Protein AF-A0A5P2W0C7-F1 (afdb_monomer_lite)

Sequence (86 aa):
MLRVLAETEGVRYEGTVQDRAGRIGQAFSVTDASGGLPTKRVLIFDPQTGELLADEEQILGDTGKLQVAPNSVIGYVTFLTSERQP

Radius of gyration: 13.98 Å; chains: 1; bounding box: 35×25×37 Å

Structure (mmCIF, N/CA/C/O backbone):
data_AF-A0A5P2W0C7-F1
#
_entry.id   AF-A0A5P2W0C7-F1
#
loop_
_atom_site.group_PDB
_atom_site.id
_atom_site.type_symbol
_atom_site.label_atom_id
_atom_site.label_alt_id
_atom_site.label_comp_id
_atom_site.label_asym_id
_atom_site.label_entity_id
_atom_site.label_seq_id
_atom_site.pdbx_PDB_ins_code
_atom_site.Cartn_x
_atom_site.Cartn_y
_atom_site.Cartn_z
_atom_site.occupancy
_atom_site.B_iso_or_equiv
_atom_site.auth_seq_id
_atom_site.auth_comp_id
_atom_site.auth_asym_id
_atom_site.auth_atom_id
_atom_site.pdbx_PDB_model_num
ATOM 1 N N . MET A 1 1 ? -11.709 10.568 6.805 1.00 57.56 1 MET A N 1
ATOM 2 C CA . MET A 1 1 ? -10.383 10.275 6.226 1.00 57.56 1 MET A CA 1
ATOM 3 C C . MET A 1 1 ? -10.488 9.606 4.861 1.00 57.56 1 MET A C 1
ATOM 5 O O . MET A 1 1 ? -10.011 10.196 3.908 1.00 57.56 1 MET A O 1
ATOM 9 N N . LEU A 1 2 ? -11.200 8.478 4.722 1.00 64.81 2 LEU A N 1
ATOM 10 C CA . LEU A 1 2 ? -11.349 7.770 3.433 1.00 64.81 2 LEU A CA 1
ATOM 11 C C . LEU A 1 2 ? -11.894 8.638 2.276 1.00 64.81 2 LEU A C 1
ATOM 13 O O . LEU A 1 2 ? -11.475 8.465 1.141 1.00 64.81 2 LEU A O 1
ATOM 17 N N . ARG A 1 3 ? -12.759 9.624 2.565 1.00 67.00 3 ARG A N 1
ATOM 18 C CA . ARG A 1 3 ? -13.223 10.610 1.567 1.00 67.00 3 ARG A CA 1
ATOM 19 C C . ARG A 1 3 ? -12.102 11.469 0.975 1.00 67.00 3 ARG A C 1
ATOM 21 O O . ARG A 1 3 ? -12.106 11.700 -0.219 1.00 67.00 3 ARG A O 1
ATOM 28 N N . VAL A 1 4 ? -11.135 11.887 1.794 1.00 72.06 4 VAL A N 1
ATOM 29 C CA . VAL A 1 4 ? -10.010 12.715 1.331 1.00 72.06 4 VAL A CA 1
ATOM 30 C C . VAL A 1 4 ? -9.128 11.906 0.387 1.00 72.06 4 VAL A C 1
ATOM 32 O O . VAL A 1 4 ? -8.813 12.374 -0.693 1.00 72.06 4 VAL A O 1
ATOM 35 N N . LEU A 1 5 ? -8.806 10.657 0.747 1.00 71.62 5 LEU A N 1
ATOM 36 C CA . LEU A 1 5 ? -8.026 9.767 -0.122 1.00 71.62 5 LEU A CA 1
ATOM 37 C C . LEU A 1 5 ? -8.719 9.499 -1.463 1.00 71.62 5 LEU A C 1
ATOM 39 O O . LEU A 1 5 ? -8.043 9.398 -2.476 1.00 71.62 5 LEU A O 1
ATOM 43 N N . ALA A 1 6 ? -10.050 9.402 -1.478 1.00 68.12 6 ALA A N 1
ATOM 44 C CA . ALA A 1 6 ? -10.810 9.193 -2.708 1.00 68.12 6 ALA A CA 1
ATOM 45 C C . ALA A 1 6 ? -10.795 10.406 -3.660 1.00 68.12 6 ALA A C 1
ATOM 47 O O . ALA A 1 6 ? -10.996 10.230 -4.858 1.00 68.12 6 ALA A O 1
ATOM 48 N N . GLU A 1 7 ? -10.577 11.616 -3.141 1.00 77.19 7 GLU A N 1
ATOM 49 C CA . GLU A 1 7 ? -10.567 12.866 -3.916 1.00 77.19 7 GLU A CA 1
ATOM 50 C C . GLU A 1 7 ? -9.150 13.321 -4.304 1.00 77.19 7 GLU A C 1
ATOM 52 O O . GLU A 1 7 ? -8.994 14.236 -5.112 1.00 77.19 7 GLU A O 1
ATOM 57 N N . THR A 1 8 ? -8.110 12.687 -3.758 1.00 84.62 8 THR A N 1
ATOM 58 C CA . THR A 1 8 ? -6.717 13.036 -4.052 1.00 84.62 8 THR A CA 1
ATOM 59 C C . THR A 1 8 ? -6.287 12.481 -5.410 1.00 84.62 8 THR A C 1
ATOM 61 O O . THR A 1 8 ? -6.292 11.271 -5.639 1.00 84.62 8 THR A O 1
ATOM 64 N N . GLU A 1 9 ? -5.846 13.366 -6.303 1.00 86.81 9 GLU A N 1
ATOM 65 C CA . GLU A 1 9 ? -5.287 12.982 -7.600 1.00 86.81 9 GLU A CA 1
ATOM 66 C C . GLU A 1 9 ? -4.106 12.010 -7.436 1.00 86.81 9 GLU A C 1
ATOM 68 O O . GLU A 1 9 ? -3.238 12.185 -6.582 1.00 86.81 9 GLU A O 1
ATOM 73 N N . GLY A 1 10 ? -4.085 10.955 -8.253 1.00 88.69 10 GLY A N 1
ATOM 74 C CA . GLY A 1 10 ? -3.047 9.923 -8.209 1.00 88.69 10 GLY A CA 1
ATOM 75 C C . GLY A 1 10 ? -3.247 8.852 -7.131 1.00 88.69 10 GLY A C 1
ATOM 76 O O . GLY A 1 10 ? -2.583 7.817 -7.202 1.00 88.69 10 GLY A O 1
ATOM 77 N N . VAL A 1 11 ? -4.186 9.035 -6.195 1.00 92.31 11 VAL A N 1
ATOM 78 C CA . VAL A 1 11 ? -4.585 7.977 -5.259 1.00 92.31 11 VAL A CA 1
ATOM 79 C C . VAL A 1 11 ? -5.564 7.028 -5.943 1.00 92.31 11 VAL A C 1
ATOM 81 O O . VAL A 1 11 ? -6.545 7.439 -6.564 1.00 92.31 11 VAL A O 1
ATOM 84 N N . ARG A 1 12 ? -5.312 5.725 -5.826 1.00 92.88 12 ARG A N 1
ATOM 85 C CA . ARG A 1 12 ? -6.178 4.670 -6.361 1.00 92.88 12 ARG A CA 1
ATOM 86 C C . ARG A 1 12 ? -6.716 3.816 -5.231 1.00 92.88 12 ARG A C 1
ATOM 88 O O . ARG A 1 12 ? -5.959 3.398 -4.366 1.00 92.88 12 ARG A O 1
ATOM 95 N N . TYR A 1 13 ? -8.008 3.512 -5.260 1.00 92.88 13 TYR A N 1
ATOM 96 C CA . TYR A 1 13 ? -8.577 2.481 -4.396 1.00 92.88 13 TYR A CA 1
ATOM 97 C C . TYR A 1 13 ? -8.287 1.096 -4.993 1.00 92.88 13 TYR A C 1
ATOM 99 O O . TYR A 1 13 ? -8.630 0.829 -6.144 1.00 92.88 13 TYR A O 1
ATOM 107 N N . GLU A 1 14 ? -7.639 0.232 -4.216 1.00 94.00 14 GLU A N 1
ATOM 108 C CA . GLU A 1 14 ? -7.171 -1.099 -4.634 1.00 94.00 14 GLU A CA 1
ATOM 109 C C . GLU A 1 14 ? -8.106 -2.228 -4.180 1.00 94.00 14 GLU A C 1
ATOM 111 O O . GLU A 1 14 ? -7.930 -3.379 -4.571 1.00 94.00 14 GLU A O 1
ATOM 116 N N . GLY A 1 15 ? -9.120 -1.909 -3.373 1.00 94.75 15 GLY A N 1
ATOM 117 C CA . GLY A 1 15 ? -10.078 -2.885 -2.872 1.00 94.75 15 GLY A CA 1
ATOM 118 C C . GLY A 1 15 ? -9.877 -3.251 -1.405 1.00 94.75 15 GLY A C 1
ATOM 119 O O . GLY A 1 15 ? -9.140 -2.614 -0.650 1.00 94.75 15 GLY A O 1
ATOM 120 N N . THR A 1 16 ? -10.582 -4.305 -1.002 1.00 96.75 16 THR A N 1
ATOM 121 C CA . THR A 1 16 ? -10.459 -4.908 0.327 1.00 96.75 16 THR A CA 1
ATOM 122 C C . THR A 1 16 ? -9.354 -5.955 0.313 1.00 96.75 16 THR A C 1
ATOM 124 O O . THR A 1 16 ? -9.336 -6.821 -0.560 1.00 96.75 16 THR A O 1
ATOM 127 N N . VAL A 1 17 ? -8.452 -5.889 1.287 1.00 97.06 17 VAL A N 1
ATOM 128 C CA . VAL A 1 17 ? -7.292 -6.778 1.416 1.00 97.06 17 VAL A CA 1
ATOM 129 C C . VAL A 1 17 ? -7.191 -7.324 2.836 1.00 97.06 17 VAL A C 1
ATOM 131 O O . VAL A 1 17 ? -7.788 -6.778 3.764 1.00 97.06 17 VAL A O 1
ATOM 134 N N . GLN A 1 18 ? -6.416 -8.391 3.006 1.00 97.94 18 GLN A N 1
ATOM 135 C CA . GLN A 1 18 ? -5.981 -8.861 4.316 1.00 97.94 18 GLN A CA 1
ATOM 136 C C . GLN A 1 18 ? -4.514 -8.472 4.511 1.00 97.94 18 GLN A C 1
ATOM 138 O O . GLN A 1 18 ? -3.676 -8.803 3.673 1.00 97.94 18 GLN A O 1
ATOM 143 N N . ASP A 1 19 ? -4.208 -7.752 5.590 1.00 96.50 19 ASP A N 1
ATOM 144 C CA . ASP A 1 19 ? -2.830 -7.407 5.936 1.00 96.50 19 ASP A CA 1
ATOM 145 C C . ASP A 1 19 ? -2.058 -8.642 6.448 1.00 96.50 19 ASP A C 1
ATOM 147 O O . ASP A 1 19 ? -2.627 -9.702 6.726 1.00 96.50 19 ASP A O 1
ATOM 151 N N . ARG A 1 20 ? -0.737 -8.523 6.620 1.00 96.38 20 ARG A N 1
ATOM 152 C CA . ARG A 1 20 ? 0.097 -9.629 7.133 1.00 96.38 20 ARG A CA 1
ATOM 153 C C . ARG A 1 20 ? -0.178 -10.017 8.593 1.00 96.38 20 ARG A C 1
ATOM 155 O O . ARG A 1 20 ? 0.311 -11.055 9.029 1.00 96.38 20 ARG A O 1
ATOM 162 N N . ALA A 1 21 ? -0.942 -9.220 9.342 1.00 96.19 21 ALA A N 1
ATOM 163 C CA . ALA A 1 21 ? -1.432 -9.571 10.677 1.00 96.19 21 ALA A CA 1
ATOM 164 C C . ALA A 1 21 ? -2.812 -10.260 10.642 1.00 96.19 21 ALA A C 1
ATOM 166 O O . ALA A 1 21 ? -3.360 -10.584 11.694 1.00 96.19 21 ALA A O 1
ATOM 167 N N . GLY A 1 22 ? -3.375 -10.505 9.454 1.00 96.81 22 GLY A N 1
ATOM 168 C CA . GLY A 1 22 ? -4.658 -11.181 9.272 1.00 96.81 22 GLY A CA 1
ATOM 169 C C . GLY A 1 22 ? -5.881 -10.265 9.364 1.00 96.81 22 GLY A C 1
ATOM 170 O O . GLY A 1 22 ? -7.009 -10.763 9.312 1.00 96.81 22 GLY A O 1
ATOM 171 N N . ARG A 1 23 ? -5.698 -8.946 9.479 1.00 97.06 23 ARG A N 1
ATOM 172 C CA . ARG A 1 23 ? -6.783 -7.960 9.602 1.00 97.06 23 ARG A CA 1
ATOM 173 C C . ARG A 1 23 ? -7.299 -7.557 8.226 1.00 97.06 23 ARG A C 1
ATOM 175 O O . ARG A 1 23 ? -6.523 -7.385 7.290 1.00 97.06 23 ARG A O 1
ATOM 182 N N . ILE A 1 24 ? -8.614 -7.384 8.109 1.00 97.75 24 ILE A N 1
ATO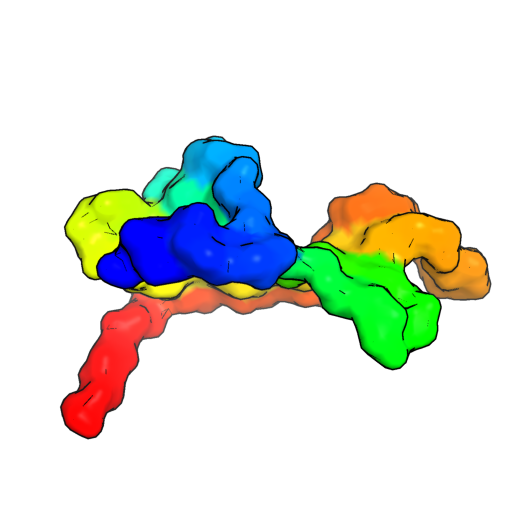M 183 C CA . ILE A 1 24 ? -9.251 -6.916 6.874 1.00 97.75 24 ILE A CA 1
ATOM 184 C C . ILE A 1 24 ? -9.183 -5.390 6.812 1.00 97.75 24 ILE A C 1
ATOM 186 O O . ILE A 1 24 ? -9.626 -4.714 7.738 1.00 9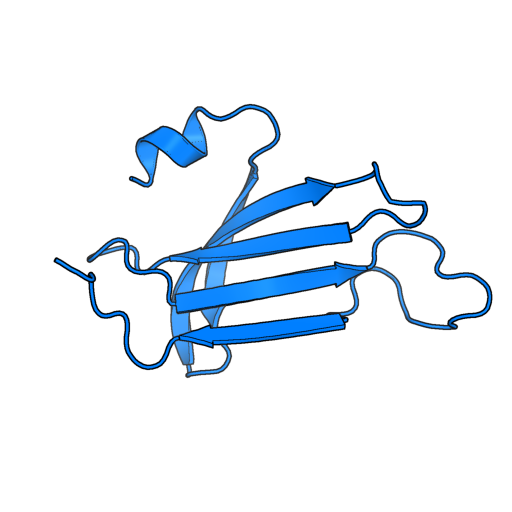7.75 24 ILE A O 1
ATOM 190 N N . GLY A 1 25 ? -8.669 -4.855 5.706 1.00 95.81 25 GLY A N 1
ATOM 191 C CA . GLY A 1 25 ? -8.513 -3.421 5.492 1.00 95.81 25 GLY A CA 1
ATOM 192 C C . GLY A 1 25 ? -8.872 -2.969 4.078 1.00 95.81 25 GLY A C 1
ATOM 193 O O . GLY A 1 25 ? -9.058 -3.772 3.165 1.00 95.81 25 GLY A O 1
ATOM 194 N N . GLN A 1 26 ? -8.983 -1.656 3.909 1.00 95.94 26 GLN A N 1
ATOM 195 C CA . GLN A 1 26 ? -9.202 -0.974 2.634 1.00 95.94 26 GLN A CA 1
ATOM 196 C C . GLN A 1 26 ? -7.858 -0.455 2.124 1.00 95.94 26 GLN A C 1
ATOM 198 O O . GLN A 1 26 ? -7.211 0.339 2.809 1.00 95.94 26 GLN A O 1
ATOM 203 N N . ALA A 1 27 ? -7.436 -0.907 0.946 1.00 96.19 27 ALA A N 1
ATOM 204 C CA . ALA A 1 27 ? -6.148 -0.551 0.367 1.00 96.19 27 ALA A CA 1
ATOM 205 C C . ALA A 1 27 ? -6.265 0.642 -0.588 1.00 96.19 27 ALA A C 1
ATOM 207 O O . ALA A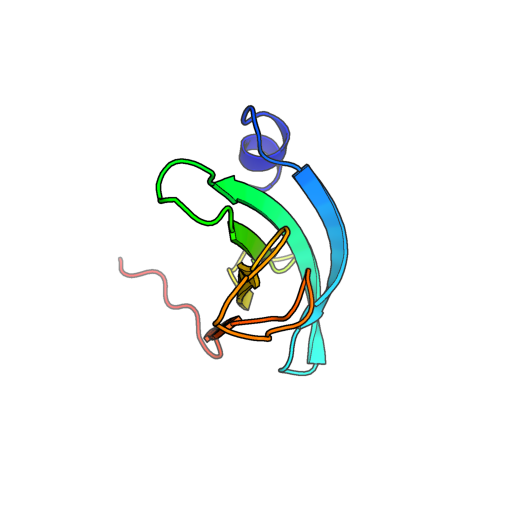 1 27 ? -7.143 0.689 -1.454 1.00 96.19 27 ALA A O 1
ATOM 208 N N . PHE A 1 28 ? -5.335 1.583 -0.453 1.00 95.06 28 PHE A N 1
ATOM 209 C CA . PHE A 1 28 ? -5.175 2.730 -1.339 1.00 95.06 28 PHE A CA 1
ATOM 210 C C . PHE A 1 28 ? -3.731 2.815 -1.791 1.00 95.06 28 PHE A C 1
ATOM 212 O O . PHE A 1 28 ? -2.833 2.602 -0.980 1.00 95.06 28 PHE A O 1
ATOM 219 N N . SER A 1 29 ? -3.495 3.143 -3.056 1.00 95.25 29 SER A N 1
ATOM 220 C CA . SER A 1 29 ? -2.148 3.226 -3.599 1.00 95.25 29 SER A CA 1
ATOM 221 C C . SER A 1 29 ? -1.829 4.568 -4.228 1.00 95.25 29 SER A C 1
ATOM 223 O O . SER A 1 29 ? -2.717 5.275 -4.702 1.00 95.25 29 SER A O 1
ATOM 225 N N . VAL A 1 30 ? -0.537 4.882 -4.255 1.00 94.25 30 VAL A N 1
ATOM 226 C CA . VAL A 1 30 ? 0.039 5.937 -5.088 1.00 94.25 30 VAL A CA 1
ATOM 227 C C . VAL A 1 30 ? 1.220 5.346 -5.842 1.00 94.25 30 VAL A C 1
ATOM 229 O O . VAL A 1 30 ? 1.934 4.484 -5.319 1.00 94.25 30 VAL A O 1
ATOM 232 N N . THR A 1 31 ? 1.441 5.811 -7.065 1.00 94.00 31 THR A N 1
ATOM 233 C CA . THR A 1 31 ? 2.657 5.490 -7.814 1.00 94.00 31 THR A CA 1
ATOM 234 C C . THR A 1 31 ? 3.602 6.677 -7.756 1.00 94.00 31 THR A C 1
ATOM 236 O O . THR A 1 31 ? 3.226 7.783 -8.137 1.00 94.00 31 THR A O 1
ATOM 239 N N . ASP A 1 32 ? 4.826 6.436 -7.305 1.00 86.81 32 ASP A N 1
ATOM 240 C CA . ASP A 1 32 ? 5.914 7.403 -7.351 1.00 86.81 32 ASP A CA 1
ATOM 241 C C . ASP A 1 32 ? 6.904 6.980 -8.440 1.00 86.81 32 ASP A C 1
ATOM 243 O O . ASP A 1 32 ? 7.432 5.872 -8.423 1.00 86.81 32 ASP A O 1
ATOM 247 N N . ALA A 1 33 ? 7.132 7.857 -9.414 1.00 83.62 33 ALA A N 1
ATOM 248 C CA . ALA A 1 33 ? 8.094 7.652 -10.497 1.00 83.62 33 ALA A CA 1
ATOM 249 C C . ALA A 1 33 ? 9.243 8.675 -10.462 1.00 83.62 33 ALA A C 1
ATOM 251 O O . ALA A 1 33 ? 10.012 8.773 -11.417 1.00 83.62 33 ALA A O 1
ATOM 252 N N . SER A 1 34 ? 9.368 9.455 -9.384 1.00 79.38 34 SER A N 1
ATOM 253 C CA . SER A 1 34 ? 10.384 10.506 -9.262 1.00 79.38 34 SER A CA 1
ATOM 254 C C . SER A 1 34 ? 11.799 9.953 -9.027 1.00 79.38 34 SER A C 1
ATOM 256 O O . SER A 1 34 ? 12.782 10.581 -9.418 1.00 79.38 34 SER A O 1
ATOM 258 N N . GLY A 1 35 ? 11.909 8.758 -8.438 1.00 67.94 35 GLY A N 1
ATOM 259 C CA . GLY A 1 35 ? 13.156 8.140 -7.979 1.00 67.94 35 GLY A CA 1
ATOM 260 C C . GLY A 1 35 ? 13.737 7.056 -8.892 1.00 67.94 35 GLY A C 1
ATOM 261 O O . GLY A 1 35 ? 14.103 5.993 -8.404 1.00 67.94 35 GLY A O 1
ATOM 262 N N . GLY A 1 36 ? 13.832 7.287 -10.204 1.00 81.56 36 GLY A N 1
ATOM 263 C CA . GLY A 1 36 ? 14.491 6.380 -11.161 1.00 81.56 36 GLY A CA 1
ATOM 264 C C . GLY A 1 36 ? 13.723 5.084 -11.465 1.00 81.56 36 GLY A C 1
ATOM 265 O O . GLY A 1 36 ? 13.300 4.886 -12.601 1.00 81.56 36 GLY A O 1
ATOM 266 N N . LEU A 1 37 ? 13.540 4.213 -10.469 1.00 86.25 37 LEU A N 1
ATOM 267 C CA . LEU A 1 37 ? 12.693 3.019 -10.541 1.00 86.25 37 LEU A CA 1
ATOM 268 C C . LEU A 1 37 ? 11.327 3.340 -9.923 1.00 86.25 37 LEU A C 1
ATOM 270 O O . LEU A 1 37 ? 11.281 3.677 -8.740 1.00 86.25 37 LEU A O 1
ATOM 274 N N . PRO A 1 38 ? 10.222 3.249 -10.683 1.00 91.69 38 PRO A N 1
ATOM 275 C CA . PRO A 1 38 ? 8.912 3.553 -10.135 1.00 91.69 38 PRO A CA 1
ATOM 276 C C . PRO A 1 38 ? 8.525 2.580 -9.019 1.00 91.69 38 PRO A C 1
ATOM 278 O O . PRO A 1 38 ? 8.713 1.365 -9.145 1.00 91.69 38 PRO A O 1
ATOM 281 N N . THR A 1 39 ? 7.934 3.101 -7.950 1.00 94.12 39 THR A N 1
ATOM 282 C CA . THR A 1 39 ? 7.385 2.300 -6.856 1.00 94.12 39 THR A CA 1
ATOM 283 C C . THR A 1 39 ? 5.894 2.559 -6.691 1.00 94.12 39 THR A C 1
ATOM 285 O O . THR A 1 39 ? 5.371 3.631 -7.006 1.00 94.12 39 THR A O 1
ATOM 288 N N . LYS A 1 40 ? 5.173 1.539 -6.230 1.00 95.56 40 LYS A N 1
ATOM 289 C CA . LYS A 1 40 ? 3.783 1.652 -5.789 1.00 95.56 40 LYS A CA 1
ATOM 290 C C . LYS A 1 40 ? 3.775 1.522 -4.281 1.00 95.56 40 LYS A C 1
ATOM 292 O O . LYS A 1 40 ? 4.152 0.478 -3.755 1.00 95.56 40 LYS A O 1
ATOM 297 N N . ARG A 1 41 ? 3.317 2.562 -3.598 1.00 95.62 41 ARG A N 1
ATOM 298 C CA . ARG A 1 41 ? 3.073 2.514 -2.160 1.00 95.62 41 ARG A CA 1
ATOM 299 C C . ARG A 1 41 ? 1.604 2.255 -1.911 1.00 95.62 41 ARG A C 1
ATOM 301 O O . ARG A 1 41 ? 0.768 2.912 -2.524 1.00 95.62 41 ARG A O 1
ATOM 308 N N . VAL A 1 42 ? 1.303 1.296 -1.047 1.00 96.44 42 VAL A N 1
ATOM 309 C CA . VAL A 1 42 ? -0.044 0.865 -0.686 1.00 96.44 42 VAL A CA 1
ATOM 310 C C . VAL A 1 42 ? -0.224 1.047 0.813 1.00 96.44 42 VAL A C 1
ATOM 312 O O . VAL A 1 42 ? 0.498 0.463 1.612 1.00 96.44 42 VAL A O 1
ATOM 315 N N . LEU A 1 43 ? -1.217 1.841 1.195 1.00 95.88 43 LEU A N 1
ATOM 316 C CA . LEU A 1 43 ? -1.628 2.015 2.581 1.00 95.88 43 LEU A CA 1
ATOM 317 C C . LEU A 1 43 ? -2.922 1.246 2.820 1.00 95.88 43 LEU A C 1
ATOM 319 O O . LEU A 1 43 ? -3.878 1.365 2.048 1.00 95.88 43 LEU A O 1
ATOM 323 N N . ILE A 1 44 ? -2.952 0.470 3.897 1.00 96.06 44 ILE A N 1
ATOM 324 C CA . ILE A 1 44 ? -4.103 -0.342 4.290 1.00 96.06 44 ILE A CA 1
ATOM 325 C C . ILE A 1 44 ? -4.718 0.279 5.538 1.00 96.06 44 ILE A C 1
ATOM 327 O O . ILE A 1 44 ? -4.050 0.381 6.564 1.00 96.06 44 ILE A O 1
ATOM 331 N N . PHE A 1 45 ? -5.990 0.661 5.465 1.00 94.62 45 PHE A N 1
ATOM 332 C CA . PHE A 1 45 ? -6.714 1.272 6.580 1.00 94.62 45 PHE A CA 1
ATOM 333 C C . PHE A 1 45 ? -7.822 0.368 7.112 1.00 94.62 45 PHE A C 1
ATOM 335 O O . PHE A 1 45 ? -8.498 -0.318 6.342 1.00 94.62 45 PHE A O 1
ATOM 342 N N . ASP A 1 46 ? -8.060 0.422 8.418 1.00 93.56 46 ASP A N 1
ATOM 343 C CA . ASP A 1 46 ? -9.249 -0.160 9.030 1.00 93.56 46 ASP A CA 1
ATOM 344 C C . ASP A 1 46 ? -10.504 0.587 8.526 1.00 93.56 46 ASP A C 1
ATOM 346 O O . ASP A 1 46 ? -10.574 1.818 8.631 1.00 93.56 46 ASP A O 1
ATOM 350 N N . PRO A 1 47 ? -11.508 -0.104 7.953 1.00 90.31 47 PRO A N 1
ATOM 351 C CA . PRO A 1 47 ? -12.698 0.552 7.410 1.00 90.31 47 PRO A CA 1
ATOM 352 C C . PRO A 1 47 ? -13.619 1.162 8.477 1.00 90.31 47 PRO A C 1
ATOM 354 O O . PRO A 1 47 ? -14.412 2.046 8.150 1.00 90.31 47 PRO A O 1
ATOM 357 N N . GLN A 1 48 ? -13.561 0.681 9.720 1.00 90.94 48 GLN A N 1
ATOM 358 C CA . GLN A 1 48 ? -14.409 1.119 10.828 1.00 90.94 48 GLN A CA 1
ATOM 359 C C . GLN A 1 48 ? -13.781 2.295 11.580 1.00 90.94 48 GLN A C 1
ATOM 361 O O . GLN A 1 48 ? -14.469 3.276 11.864 1.00 90.94 48 GLN A O 1
ATOM 366 N N . THR A 1 49 ? -12.485 2.216 11.887 1.00 90.38 49 THR A N 1
ATOM 367 C CA . THR A 1 49 ? -11.775 3.215 12.707 1.00 90.38 49 THR A CA 1
ATOM 368 C C . THR A 1 49 ? -10.995 4.227 11.868 1.00 90.38 49 THR A C 1
ATOM 370 O O . THR A 1 49 ? -10.770 5.359 12.301 1.00 90.38 49 THR A O 1
ATOM 373 N N . GLY A 1 50 ? -10.611 3.855 10.645 1.00 89.12 50 GLY A N 1
ATOM 374 C CA . GLY A 1 50 ? -9.709 4.632 9.799 1.00 89.12 50 GLY A CA 1
ATOM 375 C C . GLY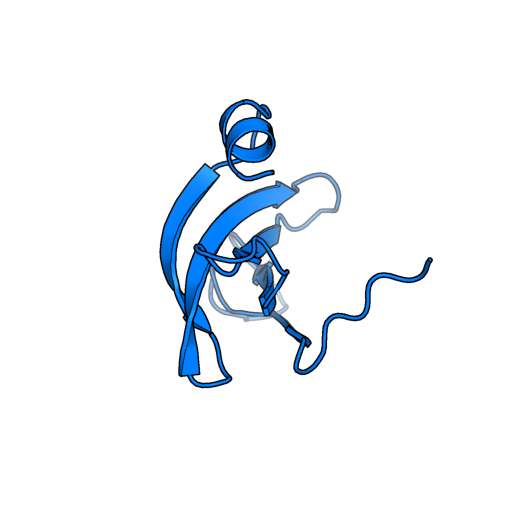 A 1 50 ? -8.245 4.565 10.235 1.00 89.12 50 GLY A C 1
ATOM 376 O O . GLY A 1 50 ? -7.440 5.337 9.720 1.00 89.12 50 GLY A O 1
ATOM 377 N N . GLU A 1 51 ? -7.884 3.700 11.179 1.00 91.31 51 GLU A N 1
ATOM 378 C CA . GLU A 1 51 ? -6.493 3.514 11.597 1.00 91.31 51 GLU A CA 1
ATOM 379 C C . GLU A 1 51 ? -5.649 2.916 10.471 1.00 91.31 51 GLU A C 1
ATOM 381 O O . GLU A 1 51 ? -6.132 2.118 9.666 1.00 91.31 51 GLU A O 1
ATOM 386 N N . LEU A 1 52 ? -4.378 3.314 10.405 1.00 93.56 52 LEU A N 1
ATOM 387 C CA . LEU A 1 52 ? -3.432 2.741 9.457 1.00 93.56 52 LEU A CA 1
ATOM 388 C C . LEU A 1 52 ? -2.981 1.373 9.974 1.00 93.56 52 LEU A C 1
ATOM 390 O O . LEU A 1 52 ? -2.347 1.284 11.019 1.00 93.56 52 LEU A O 1
ATOM 394 N N . LEU A 1 53 ? -3.288 0.316 9.229 1.00 95.88 53 LEU A N 1
ATOM 395 C CA . LEU A 1 53 ? -2.938 -1.062 9.572 1.00 95.88 53 LEU A CA 1
ATOM 396 C C . LEU A 1 53 ? -1.572 -1.459 9.008 1.00 95.88 53 LEU A C 1
ATOM 398 O O . LEU A 1 53 ? -0.803 -2.147 9.687 1.00 95.88 53 LEU A O 1
ATOM 402 N N . ALA A 1 54 ? -1.262 -1.025 7.782 1.00 97.25 54 ALA A N 1
ATOM 403 C CA . ALA A 1 54 ? 0.003 -1.331 7.122 1.00 97.25 54 ALA A CA 1
ATOM 404 C C . ALA A 1 54 ? 0.398 -0.313 6.040 1.00 97.25 54 ALA A C 1
ATOM 406 O O . ALA A 1 54 ? -0.463 0.323 5.429 1.00 97.25 54 ALA A O 1
ATOM 407 N N . ASP A 1 55 ? 1.706 -0.228 5.798 1.00 97.00 55 ASP A N 1
ATOM 408 C CA . ASP A 1 55 ? 2.344 0.458 4.669 1.00 97.00 55 ASP A CA 1
ATOM 409 C C . ASP A 1 55 ? 3.172 -0.572 3.888 1.00 97.00 55 ASP A C 1
ATOM 411 O O . ASP A 1 55 ? 4.037 -1.243 4.456 1.00 97.00 55 ASP A O 1
ATOM 415 N N . GLU A 1 56 ? 2.869 -0.741 2.606 1.00 97.56 56 GLU A N 1
ATOM 416 C CA . GLU A 1 56 ? 3.536 -1.660 1.692 1.00 97.56 56 GLU A CA 1
ATOM 417 C C . GLU A 1 56 ? 4.162 -0.889 0.527 1.00 97.56 56 GLU A C 1
ATOM 419 O O . GLU A 1 56 ? 3.534 -0.021 -0.075 1.00 97.56 56 GLU A O 1
ATOM 424 N N . GLU A 1 57 ? 5.381 -1.265 0.150 1.00 96.25 57 GLU A N 1
ATOM 425 C CA . GLU A 1 57 ? 6.064 -0.740 -1.026 1.00 96.25 57 GLU A CA 1
ATOM 426 C C . GLU A 1 57 ? 6.357 -1.865 -2.018 1.00 96.25 57 GLU A C 1
ATOM 428 O O . GLU A 1 57 ? 6.976 -2.880 -1.681 1.00 96.25 57 GLU A O 1
ATOM 433 N N . GLN A 1 58 ? 5.928 -1.665 -3.260 1.00 95.81 58 GLN A N 1
ATOM 434 C CA . GLN A 1 58 ? 6.169 -2.561 -4.382 1.00 95.81 58 GLN A CA 1
ATOM 435 C C . GLN A 1 58 ? 7.069 -1.887 -5.410 1.00 95.81 58 GLN A C 1
ATOM 437 O O . GLN A 1 58 ? 6.859 -0.725 -5.769 1.00 95.81 58 GLN A O 1
ATOM 442 N N . ILE A 1 59 ? 8.029 -2.639 -5.942 1.00 94.00 59 ILE A N 1
ATOM 443 C CA . ILE A 1 59 ? 8.806 -2.194 -7.098 1.00 94.00 59 ILE A CA 1
ATOM 444 C C . ILE A 1 59 ? 8.015 -2.447 -8.382 1.00 94.00 59 ILE A C 1
ATOM 446 O O . ILE A 1 59 ? 7.440 -3.524 -8.571 1.00 94.00 59 ILE A O 1
ATOM 450 N N . LEU A 1 60 ? 7.976 -1.459 -9.272 1.00 92.38 60 LEU A N 1
ATOM 451 C CA . LEU A 1 60 ? 7.291 -1.563 -10.556 1.00 92.38 60 LEU A CA 1
ATOM 452 C C . LEU A 1 60 ? 8.290 -1.654 -11.711 1.00 92.38 60 LEU A C 1
ATOM 454 O O . LEU A 1 60 ? 9.429 -1.201 -11.623 1.00 92.38 60 LEU A O 1
ATOM 458 N N . GLY A 1 61 ? 7.811 -2.182 -12.837 1.00 88.06 61 GLY A N 1
ATOM 459 C CA . GLY A 1 61 ? 8.555 -2.188 -14.093 1.00 88.06 61 GLY A CA 1
ATOM 460 C C . GLY A 1 61 ? 9.760 -3.129 -14.106 1.00 88.06 61 GLY A C 1
ATOM 461 O O . GLY A 1 61 ? 9.831 -4.094 -13.347 1.00 88.06 61 GLY A O 1
ATOM 462 N N . ASP A 1 62 ? 10.678 -2.864 -15.036 1.00 88.19 62 ASP A N 1
ATOM 463 C CA . ASP A 1 62 ? 11.912 -3.630 -15.198 1.00 88.19 62 ASP A CA 1
ATOM 464 C C . ASP A 1 62 ? 12.942 -3.219 -14.142 1.00 88.19 62 ASP A C 1
ATOM 466 O O . ASP A 1 62 ? 13.416 -2.084 -14.122 1.00 88.19 62 ASP A O 1
ATOM 470 N N . THR A 1 63 ? 13.304 -4.163 -13.277 1.00 87.00 63 THR A N 1
ATOM 471 C CA . THR A 1 63 ? 14.251 -3.957 -12.174 1.00 87.00 63 THR A CA 1
ATOM 472 C C . THR A 1 63 ? 15.715 -4.115 -12.607 1.00 87.00 63 THR A C 1
ATOM 474 O O . THR A 1 63 ? 16.639 -3.932 -11.805 1.00 87.00 63 THR A O 1
ATOM 477 N N . GLY A 1 64 ? 15.957 -4.440 -13.882 1.00 87.69 64 GLY A N 1
ATOM 478 C CA . GLY A 1 64 ? 17.275 -4.556 -14.485 1.00 87.69 64 GLY A CA 1
ATOM 479 C C . GLY A 1 64 ? 18.176 -5.526 -13.723 1.00 87.69 64 GLY A C 1
ATOM 480 O O . GLY A 1 64 ? 17.878 -6.708 -13.556 1.00 87.69 64 GLY A O 1
ATOM 481 N N . LYS A 1 65 ? 19.314 -5.019 -13.237 1.00 89.88 65 LYS A N 1
ATOM 482 C CA . LYS A 1 65 ? 20.315 -5.838 -12.532 1.00 89.88 65 LYS A CA 1
ATOM 483 C C . LYS A 1 65 ? 19.886 -6.286 -11.134 1.00 89.88 65 LYS A C 1
ATOM 485 O O . LYS A 1 65 ? 20.555 -7.154 -10.583 1.00 89.88 65 LYS A O 1
ATOM 490 N N . LEU A 1 66 ? 18.815 -5.726 -10.567 1.00 86.62 66 LEU A N 1
ATOM 491 C CA . LEU A 1 66 ? 18.291 -6.184 -9.277 1.00 86.62 66 LEU A CA 1
ATOM 492 C C . LEU A 1 66 ? 17.657 -7.577 -9.386 1.00 86.62 66 LEU A C 1
ATOM 494 O O . LEU A 1 66 ? 17.609 -8.282 -8.385 1.00 86.62 66 LEU A O 1
ATOM 498 N N . GLN A 1 67 ? 17.205 -7.978 -10.584 1.00 89.25 67 GLN A N 1
ATOM 499 C CA . GLN A 1 67 ? 16.583 -9.284 -10.844 1.00 89.25 67 GLN A CA 1
ATOM 500 C C . GLN A 1 67 ? 15.409 -9.602 -9.899 1.00 89.25 67 GLN A C 1
ATOM 502 O O . GLN A 1 67 ? 15.158 -10.754 -9.550 1.00 89.25 67 GLN A O 1
ATOM 507 N N . VAL A 1 68 ? 14.669 -8.569 -9.494 1.00 90.56 68 VAL A N 1
ATOM 508 C CA . VAL A 1 68 ? 13.449 -8.689 -8.691 1.00 90.56 68 VAL A CA 1
ATOM 509 C C . VAL A 1 68 ? 12.251 -8.710 -9.636 1.00 90.56 68 VAL A C 1
ATOM 511 O O . VAL A 1 68 ? 12.184 -7.915 -10.574 1.00 90.56 68 VAL A O 1
ATOM 514 N N . ALA A 1 69 ? 11.298 -9.614 -9.409 1.00 93.25 69 ALA A N 1
ATOM 515 C CA . ALA A 1 69 ? 10.108 -9.687 -10.248 1.00 93.25 69 ALA A CA 1
ATOM 516 C C . ALA A 1 69 ? 9.270 -8.390 -10.132 1.00 93.25 69 ALA A C 1
ATOM 518 O O . ALA A 1 69 ? 9.144 -7.850 -9.029 1.00 93.25 69 ALA A O 1
ATOM 519 N N . PRO A 1 70 ? 8.664 -7.890 -11.223 1.00 91.12 70 PRO A N 1
ATOM 520 C CA . PRO A 1 70 ? 7.761 -6.743 -11.152 1.00 91.12 70 PRO A CA 1
ATOM 521 C C . PRO A 1 70 ? 6.604 -6.978 -10.170 1.00 91.12 70 PRO A C 1
ATOM 523 O O . PRO A 1 70 ? 6.093 -8.095 -10.069 1.00 91.12 70 PRO A O 1
ATOM 526 N N . ASN A 1 71 ? 6.162 -5.920 -9.484 1.00 92.12 71 ASN A N 1
ATOM 527 C CA . ASN A 1 71 ? 5.140 -5.944 -8.425 1.00 92.12 71 ASN A CA 1
ATOM 528 C C . ASN A 1 71 ? 5.548 -6.726 -7.164 1.00 92.12 71 ASN A C 1
ATOM 530 O O . ASN A 1 71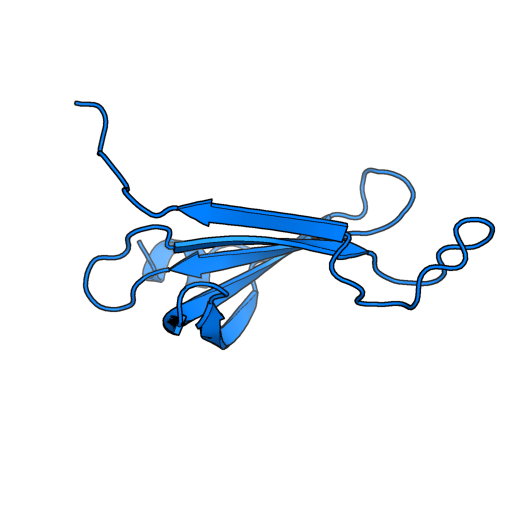 ? 4.701 -7.028 -6.324 1.00 92.12 71 ASN A O 1
ATOM 534 N N . SER A 1 72 ? 6.832 -7.062 -7.006 1.00 95.38 72 SER A N 1
ATOM 535 C CA . SER A 1 72 ? 7.314 -7.653 -5.757 1.00 95.38 72 SER A CA 1
ATOM 536 C C . SER A 1 72 ? 7.259 -6.635 -4.628 1.00 95.38 72 SER A C 1
ATOM 538 O O . SER A 1 72 ? 7.653 -5.480 -4.804 1.00 95.38 72 SER A O 1
ATOM 540 N N . VAL A 1 73 ? 6.844 -7.094 -3.448 1.00 96.06 73 VAL A N 1
ATOM 541 C CA . VAL A 1 73 ? 6.910 -6.305 -2.217 1.00 96.06 73 VAL A CA 1
ATOM 542 C C . VAL A 1 73 ? 8.363 -6.186 -1.770 1.00 96.06 73 VAL A C 1
ATOM 544 O O . VAL A 1 73 ? 8.993 -7.190 -1.435 1.00 96.06 73 VAL A O 1
ATOM 547 N N . ILE A 1 74 ? 8.879 -4.960 -1.750 1.00 94.12 74 ILE A N 1
ATOM 548 C CA . ILE A 1 74 ? 10.249 -4.626 -1.333 1.00 94.12 74 ILE A CA 1
ATOM 549 C C . ILE A 1 74 ? 10.304 -3.969 0.053 1.00 94.12 74 ILE A C 1
ATOM 551 O O . ILE A 1 74 ? 11.364 -3.949 0.673 1.00 94.12 74 ILE A O 1
ATOM 555 N N . GLY A 1 75 ? 9.167 -3.496 0.570 1.00 95.50 75 GLY A N 1
ATOM 556 C CA . GLY A 1 75 ? 9.029 -2.937 1.913 1.00 95.50 75 GLY A CA 1
ATOM 557 C C . GLY A 1 75 ? 7.653 -3.242 2.497 1.00 95.50 75 GLY A C 1
ATOM 558 O O . GLY A 1 75 ? 6.662 -3.273 1.772 1.00 95.50 75 GLY A O 1
ATOM 559 N N . TYR A 1 76 ? 7.587 -3.513 3.802 1.00 97.50 76 TYR A N 1
ATOM 560 C CA . TYR A 1 76 ? 6.318 -3.719 4.498 1.00 97.50 76 TYR A CA 1
ATOM 561 C C . TYR A 1 76 ? 6.447 -3.359 5.978 1.00 97.50 76 TYR A C 1
ATOM 563 O O . TYR A 1 76 ? 7.293 -3.916 6.681 1.00 97.50 76 TYR A O 1
ATOM 571 N N . VAL A 1 77 ? 5.566 -2.490 6.465 1.00 97.75 77 VAL A N 1
ATOM 572 C CA . VAL A 1 77 ? 5.416 -2.148 7.881 1.00 97.75 77 VAL A CA 1
ATOM 573 C C . VAL A 1 77 ? 4.011 -2.523 8.334 1.00 97.75 77 VAL A C 1
ATOM 575 O O . VAL A 1 77 ? 3.026 -2.102 7.736 1.00 97.75 77 VAL A O 1
ATOM 578 N N . THR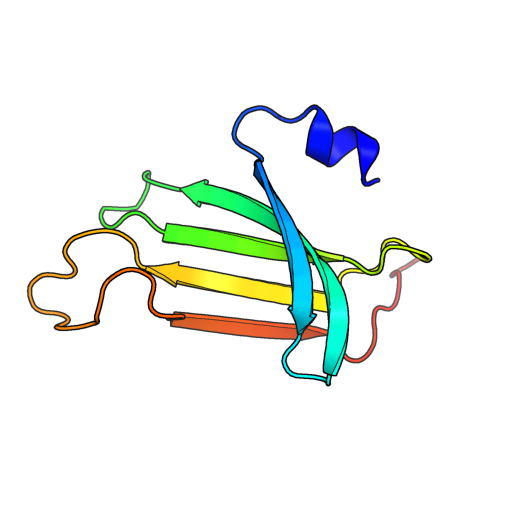 A 1 78 ? 3.921 -3.295 9.418 1.00 96.38 78 THR A N 1
ATOM 579 C CA . THR A 1 78 ? 2.656 -3.595 10.101 1.00 96.38 78 THR A CA 1
ATOM 580 C C . THR A 1 78 ? 2.547 -2.742 11.357 1.00 96.38 78 THR A C 1
ATOM 582 O O . THR A 1 78 ? 3.396 -2.839 12.244 1.00 96.38 78 THR A O 1
ATOM 585 N N . PHE A 1 79 ? 1.471 -1.973 11.485 1.00 93.62 79 PHE A N 1
ATOM 586 C CA . PHE A 1 79 ? 1.162 -1.233 12.705 1.00 93.62 79 PHE A CA 1
ATOM 587 C C . PHE A 1 79 ? 0.302 -2.114 13.611 1.00 93.62 79 PHE A C 1
ATOM 589 O O . PHE A 1 79 ? -0.862 -2.384 13.311 1.00 93.62 79 PHE A O 1
ATOM 596 N N . LEU A 1 80 ? 0.890 -2.630 14.693 1.00 87.94 80 LEU A N 1
ATOM 597 C CA . LEU A 1 80 ? 0.179 -3.467 15.672 1.00 87.94 80 LEU A CA 1
ATOM 598 C C . LEU A 1 80 ? -0.606 -2.626 16.680 1.00 87.94 80 LEU A C 1
ATOM 600 O O . LEU A 1 80 ? -1.665 -3.039 17.142 1.00 87.94 80 LEU A O 1
ATOM 604 N N . THR A 1 81 ? -0.097 -1.436 16.973 1.00 81.94 81 THR A N 1
ATOM 605 C CA . THR A 1 81 ? -0.756 -0.412 17.771 1.00 81.94 81 THR A CA 1
ATOM 606 C C . THR A 1 81 ? -0.596 0.922 17.056 1.00 81.94 81 THR A C 1
ATOM 608 O O . THR A 1 81 ? 0.503 1.294 16.640 1.00 81.94 81 THR A O 1
ATOM 611 N N . SER A 1 82 ? -1.704 1.636 16.886 1.00 62.06 82 SER A N 1
ATOM 612 C CA . SER A 1 82 ? -1.713 2.998 16.364 1.00 62.06 82 SER A CA 1
ATOM 613 C C . SER A 1 82 ? -2.145 3.920 17.490 1.00 62.06 82 SER A C 1
ATOM 615 O O . SER A 1 82 ? -3.328 4.073 17.770 1.00 62.06 82 SER A O 1
ATOM 617 N N . GLU A 1 83 ? -1.179 4.523 18.169 1.00 65.62 83 GLU A N 1
ATOM 618 C CA . GLU A 1 83 ? -1.476 5.570 19.139 1.00 65.62 83 GLU A CA 1
ATOM 619 C C . GLU A 1 83 ? -1.544 6.904 18.396 1.00 65.62 83 GLU A C 1
ATOM 621 O O . GLU A 1 83 ? -0.592 7.298 17.717 1.00 65.62 83 GLU A O 1
ATOM 626 N N . ARG A 1 84 ? -2.666 7.626 18.515 1.00 58.56 84 ARG A N 1
ATOM 627 C CA . ARG A 1 84 ? -2.639 9.058 18.204 1.00 58.56 84 ARG A CA 1
ATOM 628 C C . ARG A 1 84 ? -1.758 9.715 19.251 1.00 58.56 84 ARG A C 1
ATOM 630 O O . ARG A 1 84 ? -2.137 9.758 20.420 1.00 58.56 84 ARG A O 1
ATOM 637 N N . GLN A 1 85 ? -0.609 10.233 18.831 1.00 53.22 85 GLN A N 1
ATOM 638 C CA . GLN A 1 85 ? 0.087 11.199 19.667 1.00 53.22 85 GLN A CA 1
ATOM 639 C C . GLN A 1 85 ? -0.830 12.426 19.846 1.00 53.22 85 GLN A C 1
ATOM 641 O O . GLN A 1 85 ? -1.448 12.845 18.860 1.00 53.22 85 GLN A O 1
ATOM 646 N N . PRO A 1 86 ? -1.003 12.907 21.092 1.00 49.28 86 PRO A N 1
ATOM 647 C CA . PRO A 1 86 ? -1.931 13.986 21.430 1.00 49.28 86 PRO A CA 1
ATOM 648 C C . PRO A 1 86 ? -1.588 15.316 20.754 1.00 49.28 86 PRO A C 1
ATOM 650 O O . PRO A 1 86 ? -0.391 15.558 20.476 1.00 49.28 86 PRO A O 1
#

Foldseek 3Di:
DVVVLVPDPQKDWPQWDQDPVRDIFTKIWHWDPPPPFIKIWIWTADPPPRDTQKIWIFTADDPPPVPDDHRDTPDMDGDPDDDDDD

pLDDT: mean 88.42, std 11.35, range [49.28, 97.94]

Secondary structure (DSSP, 8-state):
-HHHHHHSTT-EEEEEEE-TTS-EEEEEEEEE-SSSS-EEEEEEE-TTT--EEEEEEEE-S--GGG-PPTT-EEEEEE-S------

Organism: NCBI:txid40318